Protein AF-A0A6A2EJV9-F1 (afdb_monomer_lite)

Foldseek 3Di:
DDDDPDDPPDPPPPCVVVVVVVLVVVLCVQLVVLLVVLQVVCVVVVPPDSPSNVVSNVVSVVVSVVVVVVVVVVVVVD

Sequence (78 aa):
MEELPQKPSKPKRILNAYAFLSLGLQLVISTGVLGILGHYLDEFLKISFPLFLMLGILAGLTASVIKILRELDNKKNN

Secondary structure (DSSP, 8-state):
---------PPPS--HHHHHHHHHHHHHHHHHHHHHHHHHHHHHTT-SS-HHHHHHHHHHHHHHHHHHHHHHHHTT--

Structure (mmCIF, N/CA/C/O backbone):
data_AF-A0A6A2EJV9-F1
#
_entry.id   AF-A0A6A2EJV9-F1
#
loop_
_atom_site.group_PDB
_atom_site.id
_atom_site.type_symbol
_atom_site.label_atom_id
_atom_site.label_alt_id
_atom_site.label_comp_id
_atom_site.label_asym_id
_atom_site.label_entity_id
_atom_site.label_seq_id
_atom_site.pdbx_PDB_ins_code
_atom_site.Cartn_x
_atom_site.Cartn_y
_atom_site.Cartn_z
_atom_site.occupancy
_atom_site.B_iso_or_equiv
_atom_site.auth_seq_id
_atom_site.auth_comp_id
_atom_site.auth_asym_id
_atom_site.auth_atom_id
_atom_site.pdbx_PDB_model_num
ATOM 1 N N . MET A 1 1 ? 14.059 -3.179 -61.192 1.00 52.56 1 MET A N 1
ATOM 2 C CA . MET A 1 1 ? 13.763 -2.249 -60.085 1.00 52.56 1 MET A CA 1
ATOM 3 C C . MET A 1 1 ? 14.035 -3.032 -58.817 1.00 52.56 1 MET A C 1
ATOM 5 O O . MET A 1 1 ? 13.238 -3.892 -58.480 1.00 52.56 1 MET A O 1
ATOM 9 N N . GLU A 1 2 ? 15.222 -2.875 -58.235 1.00 49.50 2 GLU A N 1
ATOM 10 C CA . GLU A 1 2 ? 15.605 -3.581 -57.006 1.00 49.50 2 GLU A CA 1
ATOM 11 C C . GLU A 1 2 ? 14.840 -2.987 -55.818 1.00 49.50 2 GLU A C 1
ATOM 13 O O . GLU A 1 2 ? 14.944 -1.793 -55.533 1.00 49.50 2 GLU A O 1
ATOM 18 N N . GLU A 1 3 ? 14.034 -3.813 -55.152 1.00 56.41 3 GLU A N 1
ATOM 19 C CA . GLU A 1 3 ? 13.354 -3.444 -53.915 1.00 56.41 3 GLU A CA 1
ATOM 20 C C . GLU A 1 3 ? 14.385 -3.355 -52.782 1.00 56.41 3 GLU A C 1
ATOM 22 O O . GLU A 1 3 ? 14.980 -4.349 -52.366 1.00 56.41 3 GLU A O 1
ATOM 27 N N . LEU A 1 4 ? 14.626 -2.140 -52.285 1.00 60.91 4 LEU A N 1
ATOM 28 C CA . LEU A 1 4 ? 15.455 -1.910 -51.103 1.00 60.91 4 LEU A CA 1
ATOM 29 C C . LEU A 1 4 ? 14.787 -2.535 -49.863 1.00 60.91 4 LEU A C 1
ATOM 31 O O . LEU A 1 4 ? 13.603 -2.279 -49.622 1.00 60.91 4 LEU A O 1
ATOM 35 N N . PRO A 1 5 ? 15.521 -3.288 -49.020 1.00 59.88 5 PRO A N 1
ATOM 36 C CA . PRO A 1 5 ? 14.953 -3.865 -47.810 1.00 59.88 5 PRO A CA 1
ATOM 37 C C . PRO A 1 5 ? 14.571 -2.746 -46.836 1.00 59.88 5 PRO A C 1
ATOM 39 O O . PRO A 1 5 ? 15.421 -1.986 -46.362 1.00 59.88 5 PRO A O 1
ATOM 42 N N . GLN A 1 6 ? 13.277 -2.642 -46.523 1.00 60.12 6 GLN A N 1
ATOM 43 C CA . GLN A 1 6 ? 12.782 -1.732 -45.495 1.00 60.12 6 GLN A CA 1
ATOM 44 C C . GLN A 1 6 ? 13.414 -2.104 -44.149 1.00 60.12 6 GLN A C 1
ATOM 46 O O . GLN A 1 6 ? 13.116 -3.130 -43.540 1.00 60.12 6 GLN A O 1
ATOM 51 N N . LYS A 1 7 ? 14.336 -1.257 -43.689 1.00 55.34 7 LYS A N 1
ATOM 52 C CA . LYS A 1 7 ? 14.992 -1.371 -42.386 1.00 55.34 7 LYS A CA 1
ATOM 53 C C . LYS A 1 7 ? 13.918 -1.326 -41.289 1.00 55.34 7 LYS A C 1
ATOM 55 O O . LYS A 1 7 ? 13.139 -0.372 -41.280 1.00 55.34 7 LYS A O 1
ATOM 60 N N . PRO A 1 8 ? 13.875 -2.281 -40.341 1.00 56.12 8 PRO A N 1
ATOM 61 C CA . PR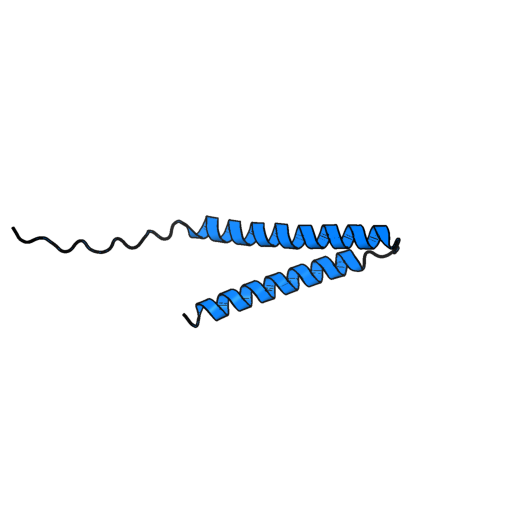O A 1 8 ? 12.861 -2.272 -39.297 1.00 56.12 8 PRO A CA 1
ATOM 62 C C . PRO A 1 8 ? 13.033 -1.009 -38.449 1.00 56.12 8 PRO A C 1
ATOM 64 O O . PRO A 1 8 ? 14.048 -0.817 -37.770 1.00 56.12 8 PRO A O 1
ATOM 67 N N . SER A 1 9 ? 12.046 -0.117 -38.519 1.00 56.75 9 SER A N 1
ATOM 68 C CA . SER A 1 9 ? 11.960 1.069 -37.679 1.00 56.75 9 SER A CA 1
ATOM 69 C C . SER A 1 9 ? 11.755 0.617 -36.237 1.00 56.75 9 SER A C 1
ATOM 71 O O . SER A 1 9 ? 10.644 0.287 -35.823 1.00 56.75 9 SER A O 1
ATOM 73 N N . LYS A 1 10 ? 12.845 0.555 -35.466 1.00 59.50 10 LYS A N 1
ATOM 74 C CA . LYS A 1 10 ? 12.787 0.278 -34.027 1.00 59.50 10 LYS A CA 1
ATOM 75 C C . LYS A 1 10 ? 11.835 1.296 -33.381 1.00 59.50 10 LYS A C 1
ATOM 77 O O . LYS A 1 10 ? 12.067 2.496 -33.557 1.00 59.50 10 LYS A O 1
ATOM 82 N N . PRO A 1 11 ? 10.787 0.869 -32.652 1.00 55.06 11 PRO A N 1
ATOM 83 C CA . PRO A 1 11 ? 9.853 1.803 -32.044 1.00 55.06 11 PRO A CA 1
ATOM 84 C C . PRO A 1 11 ? 10.607 2.729 -31.083 1.00 55.06 11 PRO A C 1
ATOM 86 O O . PRO A 1 11 ? 11.357 2.295 -30.204 1.00 55.06 11 PRO A O 1
ATOM 89 N N . LYS A 1 12 ? 10.455 4.034 -31.320 1.00 53.59 12 LYS A N 1
ATOM 90 C CA . LYS A 1 12 ? 11.073 5.123 -30.559 1.00 53.59 12 LYS A CA 1
ATOM 91 C C . LYS A 1 12 ? 10.662 4.990 -29.084 1.00 53.59 12 LYS A C 1
ATOM 93 O O . LYS A 1 12 ? 9.477 5.022 -28.765 1.00 53.59 12 LYS A O 1
ATOM 98 N N . ARG A 1 13 ? 11.651 4.856 -28.190 1.00 55.75 13 ARG A N 1
ATOM 99 C CA . ARG A 1 13 ? 11.554 4.734 -26.716 1.00 55.75 13 ARG A CA 1
ATOM 100 C C . ARG A 1 13 ? 10.984 5.993 -26.018 1.00 55.75 13 ARG A C 1
ATOM 102 O O . ARG A 1 13 ? 11.603 6.521 -25.104 1.00 55.75 13 ARG A O 1
ATOM 109 N N . ILE A 1 14 ? 9.830 6.503 -26.445 1.00 55.06 14 ILE A N 1
ATOM 110 C CA . ILE A 1 14 ? 9.180 7.683 -25.834 1.00 55.06 14 ILE A CA 1
ATOM 111 C C . ILE A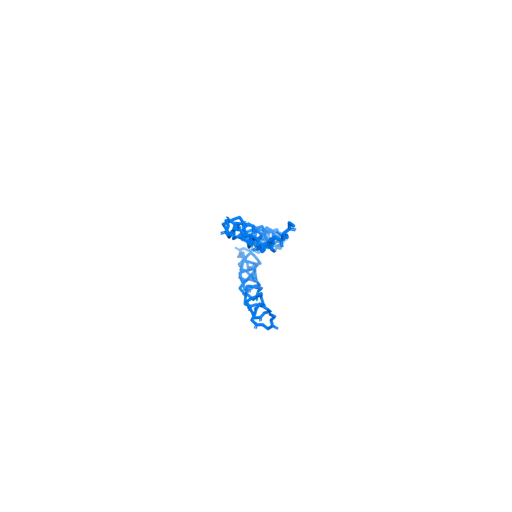 1 14 ? 8.148 7.265 -24.758 1.00 55.06 14 ILE A C 1
ATOM 113 O O . ILE A 1 14 ? 7.688 8.080 -23.969 1.00 55.06 14 ILE A O 1
ATOM 117 N N . LEU A 1 15 ? 7.849 5.968 -24.633 1.00 54.44 15 LEU A N 1
ATOM 118 C CA . LEU A 1 15 ? 6.785 5.436 -23.764 1.00 54.44 15 LEU A CA 1
ATOM 119 C C . LEU A 1 15 ? 7.182 5.153 -22.300 1.00 54.44 15 LEU A C 1
ATOM 121 O O . LEU A 1 15 ? 6.335 4.732 -21.514 1.00 54.44 15 LEU A O 1
ATOM 125 N N . ASN A 1 16 ? 8.431 5.390 -21.889 1.00 63.03 16 ASN A N 1
ATOM 126 C CA . ASN A 1 16 ? 8.879 4.984 -20.549 1.00 63.03 16 ASN A CA 1
ATOM 127 C C . ASN A 1 16 ? 8.209 5.771 -19.411 1.00 63.03 16 ASN A C 1
ATOM 129 O O . ASN A 1 16 ? 7.885 5.178 -18.389 1.00 63.03 16 ASN A O 1
ATOM 133 N N . ALA A 1 17 ? 7.954 7.073 -19.573 1.00 65.38 17 ALA A N 1
ATOM 134 C CA . ALA A 1 17 ? 7.371 7.887 -18.501 1.00 65.38 17 ALA A CA 1
ATOM 135 C C . ALA A 1 17 ? 5.952 7.427 -18.120 1.00 65.38 17 ALA A C 1
AT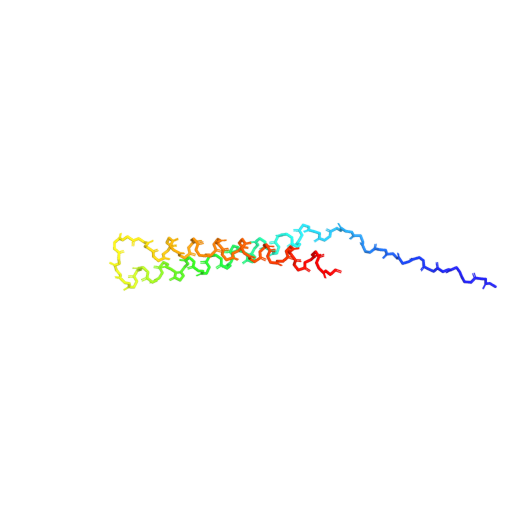OM 137 O O . ALA A 1 17 ? 5.631 7.329 -16.940 1.00 65.38 17 ALA A O 1
ATOM 138 N N . TYR A 1 18 ? 5.135 7.066 -19.114 1.00 71.12 18 TYR A N 1
ATOM 139 C CA . TYR A 1 18 ? 3.791 6.528 -18.891 1.00 71.12 18 TYR A CA 1
ATOM 140 C C . TYR A 1 18 ? 3.825 5.150 -18.225 1.00 71.12 18 TYR A C 1
ATOM 142 O O . TYR A 1 18 ? 3.009 4.871 -17.351 1.00 71.12 18 TYR A O 1
ATOM 150 N N . ALA A 1 19 ? 4.792 4.304 -18.593 1.00 68.19 19 ALA A N 1
ATOM 151 C CA . ALA A 1 19 ? 4.977 3.000 -17.961 1.00 68.19 19 ALA A CA 1
ATOM 152 C C . ALA A 1 19 ? 5.368 3.134 -16.477 1.00 68.19 19 ALA A C 1
ATOM 154 O O . ALA A 1 19 ? 4.798 2.450 -15.630 1.00 68.19 19 ALA A O 1
ATOM 155 N N . PHE A 1 20 ? 6.274 4.059 -16.139 1.00 71.00 20 PHE A N 1
ATOM 156 C CA . PHE A 1 20 ? 6.633 4.341 -14.744 1.00 71.00 20 PHE A CA 1
ATOM 157 C C . PHE A 1 20 ? 5.480 4.973 -13.959 1.00 71.00 20 PHE A C 1
ATOM 159 O O . PHE A 1 20 ? 5.246 4.586 -12.816 1.00 71.00 20 PHE A O 1
ATOM 166 N N . LEU A 1 21 ? 4.726 5.891 -14.571 1.00 82.12 21 LEU A N 1
ATOM 167 C CA . LEU A 1 21 ? 3.536 6.482 -13.957 1.00 82.12 21 LEU A CA 1
ATOM 168 C C . LEU A 1 21 ? 2.464 5.418 -13.685 1.00 82.12 21 LEU A C 1
ATOM 170 O O . LEU A 1 21 ? 1.898 5.391 -12.601 1.00 82.12 21 LEU A O 1
ATOM 174 N N . SER A 1 22 ? 2.222 4.514 -14.637 1.00 80.81 22 SER A N 1
ATOM 175 C CA . SER A 1 22 ? 1.271 3.410 -14.485 1.00 80.81 22 SER A CA 1
ATOM 176 C C . SER A 1 22 ? 1.680 2.459 -13.361 1.00 80.81 22 SER A C 1
ATOM 178 O O . SER A 1 22 ? 0.834 2.060 -12.565 1.00 80.81 22 SER A O 1
ATOM 180 N N . LEU A 1 23 ? 2.968 2.115 -13.264 1.00 78.94 23 LEU A N 1
ATOM 181 C CA . LEU A 1 23 ? 3.491 1.277 -12.181 1.00 78.94 23 LEU A CA 1
ATOM 182 C C . LEU A 1 23 ? 3.386 1.977 -10.821 1.00 78.94 23 LEU A C 1
ATOM 184 O O . LEU A 1 23 ? 2.948 1.365 -9.848 1.00 78.94 23 LEU A O 1
ATOM 188 N N . GLY A 1 24 ? 3.737 3.264 -10.757 1.00 81.12 24 GLY A N 1
ATOM 189 C CA . GLY A 1 24 ? 3.615 4.074 -9.546 1.00 81.12 24 GLY A CA 1
ATOM 190 C C . GLY A 1 24 ? 2.163 4.222 -9.095 1.00 81.12 24 GLY A C 1
ATOM 191 O O . GLY A 1 24 ? 1.858 4.009 -7.926 1.00 81.12 24 GLY A O 1
ATOM 192 N N . LEU A 1 25 ? 1.247 4.497 -10.025 1.00 88.19 25 LEU A N 1
ATOM 193 C CA . LEU A 1 25 ? -0.182 4.595 -9.741 1.00 88.19 25 LEU A CA 1
ATOM 194 C C . LEU A 1 25 ? -0.741 3.255 -9.252 1.00 88.19 25 LEU A C 1
ATOM 196 O O . LEU A 1 25 ? -1.473 3.221 -8.269 1.00 88.19 25 LEU A O 1
ATOM 200 N N . GLN A 1 26 ? -0.354 2.141 -9.878 1.00 83.94 26 GLN A N 1
ATOM 201 C CA . GLN A 1 26 ? -0.757 0.805 -9.440 1.00 83.94 26 GLN A CA 1
ATOM 202 C C . GLN A 1 26 ? -0.249 0.490 -8.026 1.00 83.94 26 GLN A C 1
ATOM 204 O O . GLN A 1 26 ? -0.973 -0.116 -7.237 1.00 83.94 26 GLN A O 1
ATOM 209 N N . LEU 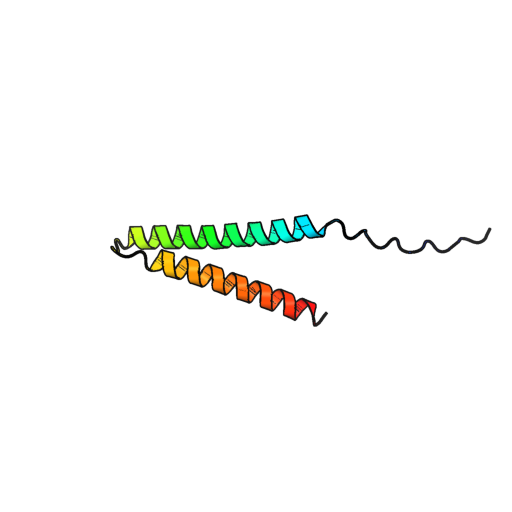A 1 27 ? 0.967 0.922 -7.688 1.00 83.38 27 LEU A N 1
ATOM 210 C CA . LEU A 1 27 ? 1.545 0.767 -6.355 1.00 83.38 27 LEU A CA 1
ATOM 211 C C . LEU A 1 27 ? 0.786 1.602 -5.318 1.00 83.38 27 LEU A C 1
ATOM 213 O O . LEU A 1 27 ? 0.417 1.078 -4.268 1.00 83.38 27 LEU A O 1
ATOM 217 N N . VAL A 1 28 ? 0.500 2.870 -5.628 1.00 86.56 28 VAL A N 1
ATOM 218 C CA . VAL A 1 28 ? -0.268 3.773 -4.756 1.00 86.56 28 VAL A CA 1
ATOM 219 C C . VAL A 1 28 ? -1.681 3.244 -4.538 1.00 86.56 28 VAL A C 1
ATOM 221 O O . VAL A 1 28 ? -2.126 3.182 -3.398 1.00 86.56 28 VAL A O 1
ATOM 224 N N . ILE A 1 29 ? -2.363 2.799 -5.595 1.00 88.38 29 ILE A N 1
ATOM 225 C CA . ILE A 1 29 ? -3.702 2.209 -5.486 1.00 88.38 29 ILE A CA 1
ATOM 226 C C . ILE A 1 29 ? -3.648 0.928 -4.647 1.00 88.38 29 ILE A C 1
ATOM 228 O O . ILE A 1 29 ? -4.424 0.786 -3.710 1.00 88.38 29 ILE A O 1
ATOM 232 N N . SER A 1 30 ? -2.710 0.016 -4.923 1.00 83.94 30 SER A N 1
ATOM 233 C CA . SER A 1 30 ? -2.580 -1.237 -4.167 1.00 83.94 30 SER A CA 1
ATOM 234 C C . SER A 1 30 ? -2.297 -0.987 -2.684 1.00 83.94 30 SER A C 1
ATOM 236 O O . SER A 1 30 ? -2.890 -1.634 -1.823 1.00 83.94 30 SER A O 1
ATOM 238 N N . THR A 1 31 ? -1.407 -0.042 -2.382 1.00 81.75 31 THR A N 1
ATOM 239 C CA . THR A 1 31 ? -1.039 0.314 -1.004 1.00 81.75 31 THR A CA 1
ATOM 240 C C . THR A 1 31 ? -2.181 1.048 -0.310 1.00 81.75 31 THR A C 1
ATOM 242 O O . THR A 1 31 ? -2.484 0.759 0.842 1.00 81.75 31 THR A O 1
ATOM 245 N N . GLY A 1 32 ? -2.863 1.950 -1.018 1.00 85.94 32 GLY A N 1
ATOM 246 C CA . GLY A 1 32 ? -4.022 2.680 -0.517 1.00 85.94 32 GLY A CA 1
ATOM 247 C C . GLY A 1 32 ? -5.191 1.759 -0.177 1.00 85.94 32 GLY A C 1
ATOM 248 O O . GLY A 1 32 ? -5.776 1.896 0.891 1.00 85.94 32 GLY A O 1
ATOM 249 N N . VAL A 1 33 ? -5.488 0.768 -1.025 1.00 87.44 33 VAL A N 1
ATOM 250 C CA . VAL A 1 33 ? -6.536 -0.235 -0.761 1.00 87.44 33 VAL A CA 1
ATOM 251 C C . VAL A 1 33 ? -6.204 -1.053 0.488 1.00 87.44 33 VAL A C 1
ATOM 253 O O . VAL A 1 33 ? -7.055 -1.198 1.361 1.00 87.44 33 VAL A O 1
ATOM 256 N N . LEU A 1 34 ? -4.964 -1.536 0.611 1.00 82.31 34 LEU A N 1
ATOM 257 C CA . LEU A 1 34 ? -4.497 -2.256 1.803 1.00 82.31 34 LEU A CA 1
ATOM 258 C C . LEU A 1 34 ? -4.540 -1.384 3.067 1.00 82.31 34 LEU A C 1
ATOM 260 O O . LEU A 1 34 ? -4.933 -1.868 4.124 1.00 82.31 34 LEU A O 1
ATOM 264 N N . GLY A 1 35 ? -4.183 -0.104 2.954 1.00 81.62 35 GLY A N 1
ATOM 265 C CA . GLY A 1 35 ? -4.247 0.862 4.050 1.00 81.62 35 GLY A CA 1
ATOM 266 C C . GLY A 1 35 ? -5.676 1.154 4.509 1.00 81.62 35 GLY A C 1
ATOM 267 O O . GLY A 1 35 ? -5.934 1.156 5.708 1.00 81.62 35 GLY A O 1
ATOM 268 N N . ILE A 1 36 ? -6.620 1.332 3.576 1.00 84.31 36 ILE A N 1
ATOM 269 C CA . ILE A 1 36 ? -8.046 1.523 3.889 1.00 84.31 36 ILE A CA 1
ATOM 270 C C . ILE A 1 36 ? -8.623 0.266 4.542 1.00 84.31 36 ILE A C 1
ATOM 272 O O . ILE A 1 36 ? -9.320 0.372 5.547 1.00 84.31 36 ILE A O 1
ATOM 276 N N . LEU A 1 37 ? -8.304 -0.922 4.018 1.00 84.25 37 LEU A N 1
ATOM 277 C CA . LEU A 1 37 ? -8.710 -2.187 4.634 1.00 84.25 37 LEU A CA 1
ATOM 278 C C . LEU A 1 37 ? -8.151 -2.329 6.053 1.00 84.25 37 LEU A C 1
ATOM 280 O O . LEU A 1 37 ? -8.897 -2.697 6.953 1.00 84.25 37 LEU A O 1
ATOM 284 N N . GLY A 1 38 ? -6.872 -2.003 6.261 1.00 78.81 38 GLY A N 1
ATOM 285 C CA . GLY A 1 38 ? -6.242 -2.016 7.582 1.00 78.81 38 GLY A CA 1
ATOM 286 C C . GLY A 1 38 ? -6.888 -1.021 8.545 1.00 78.81 38 GLY A C 1
ATOM 287 O O . GLY A 1 38 ? -7.160 -1.374 9.688 1.00 78.81 38 GLY A O 1
ATOM 288 N N . HIS A 1 39 ? -7.213 0.184 8.065 1.00 77.69 39 HIS A N 1
ATOM 289 C CA . HIS A 1 39 ? -7.911 1.198 8.851 1.00 77.69 39 HIS A CA 1
ATOM 290 C C . HIS A 1 39 ? -9.303 0.734 9.287 1.00 77.69 39 HIS A C 1
ATOM 292 O O . HIS A 1 39 ? -9.643 0.840 10.463 1.00 77.69 39 HIS A O 1
ATOM 298 N N . TYR A 1 40 ? -10.080 0.181 8.353 1.00 82.81 40 TYR A N 1
ATOM 299 C CA . TYR A 1 40 ? -11.426 -0.313 8.632 1.00 82.81 40 TYR A CA 1
ATOM 300 C C . TYR A 1 40 ? -11.395 -1.495 9.610 1.00 82.81 40 TYR A C 1
ATOM 302 O O . TYR A 1 40 ? -12.278 -1.626 10.452 1.00 82.81 40 TYR A O 1
ATOM 310 N N . LEU A 1 41 ? -10.358 -2.339 9.536 1.00 81.75 41 LEU A N 1
ATOM 311 C CA . LEU A 1 41 ? -10.147 -3.436 10.480 1.00 81.75 41 LEU A CA 1
ATOM 312 C C . LEU A 1 41 ? -9.791 -2.925 11.882 1.00 81.75 41 LEU A C 1
ATOM 314 O O . LEU A 1 41 ? -10.372 -3.402 12.854 1.00 81.75 41 LEU A O 1
ATOM 318 N N . ASP A 1 42 ? -8.888 -1.945 11.991 1.00 76.12 42 ASP A N 1
ATOM 319 C CA . ASP A 1 42 ? -8.531 -1.310 13.269 1.00 76.12 42 ASP A CA 1
ATOM 320 C C . ASP A 1 42 ? -9.752 -0.653 13.935 1.00 76.12 42 ASP A C 1
ATOM 322 O O . ASP A 1 42 ? -9.964 -0.806 15.142 1.00 76.12 42 ASP A O 1
ATOM 326 N N . GLU A 1 43 ? -10.580 0.038 13.1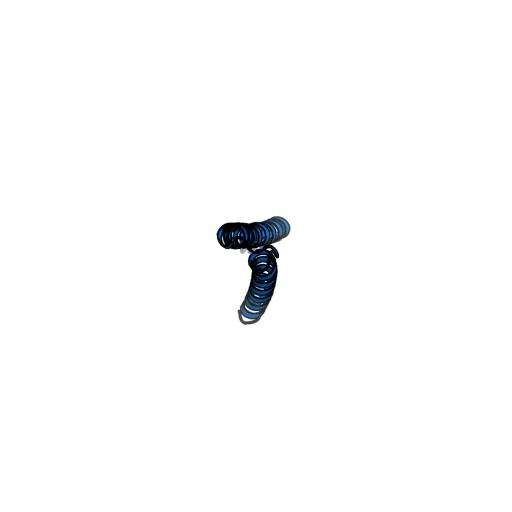45 1.00 79.75 43 GLU A N 1
ATOM 327 C CA . GLU A 1 43 ? -11.794 0.702 13.623 1.00 79.75 43 GLU A CA 1
ATOM 328 C C . GLU A 1 43 ? -12.871 -0.315 14.037 1.00 79.75 43 GLU A C 1
ATOM 330 O O . GLU A 1 43 ? -13.482 -0.179 15.101 1.00 79.75 43 GLU A O 1
ATOM 335 N N . PHE A 1 44 ? -13.045 -1.393 13.261 1.00 79.31 44 PHE A N 1
ATOM 336 C CA . PHE A 1 44 ? -13.969 -2.483 13.586 1.00 79.31 44 PHE A CA 1
ATOM 337 C C . PHE A 1 44 ? -13.570 -3.222 14.871 1.00 79.31 44 PHE A C 1
ATOM 339 O O . PHE A 1 44 ? -14.428 -3.581 15.679 1.00 79.31 44 PHE A O 1
ATOM 346 N N . LEU A 1 45 ? -12.268 -3.415 15.095 1.00 79.06 45 LEU A N 1
ATOM 347 C CA . LEU A 1 45 ? -11.726 -4.066 16.289 1.00 79.06 45 LEU A CA 1
ATOM 348 C C . LEU A 1 45 ? -11.604 -3.116 17.499 1.00 79.06 45 LEU A C 1
ATOM 350 O O . LEU A 1 45 ? -11.244 -3.577 18.583 1.00 79.06 45 LEU A O 1
ATOM 354 N N . LYS A 1 46 ? -11.930 -1.818 17.349 1.00 71.81 46 LYS A N 1
ATOM 355 C CA . LYS A 1 46 ? -11.831 -0.773 18.392 1.00 71.81 46 LYS A CA 1
ATOM 356 C C . LYS A 1 46 ? -10.481 -0.762 19.120 1.00 71.81 46 LYS A C 1
ATOM 358 O O . LYS A 1 46 ? -10.409 -0.513 20.325 1.00 71.81 46 LYS A O 1
ATOM 363 N N . ILE A 1 47 ? -9.399 -1.043 18.403 1.00 72.12 47 ILE A N 1
ATOM 364 C CA . ILE A 1 47 ? -8.061 -1.054 18.991 1.00 72.12 47 ILE A CA 1
ATOM 365 C C . ILE A 1 47 ? -7.603 0.403 19.110 1.00 72.12 47 ILE A C 1
ATOM 367 O O . ILE A 1 47 ? -7.583 1.134 18.126 1.00 72.12 47 ILE A O 1
ATOM 371 N N . SER A 1 48 ? -7.219 0.852 20.312 1.00 70.88 48 SER A N 1
ATOM 372 C CA . SER A 1 48 ? -6.726 2.228 20.532 1.00 70.88 48 SER A CA 1
ATOM 373 C C . SER A 1 48 ? -5.433 2.553 19.774 1.00 70.88 48 SER A C 1
ATOM 375 O O . SER A 1 48 ? -5.041 3.714 19.697 1.00 70.88 48 SER A O 1
ATOM 377 N N . PHE A 1 49 ? -4.756 1.535 19.246 1.00 76.38 49 PHE A N 1
ATOM 378 C CA . PHE A 1 49 ? -3.504 1.650 18.519 1.00 76.38 49 PHE A CA 1
ATOM 379 C C . PHE A 1 49 ? -3.676 1.056 17.107 1.00 76.38 49 PHE A C 1
ATOM 381 O O . PHE A 1 49 ? -4.089 -0.100 17.008 1.00 76.38 49 PHE A O 1
ATOM 388 N N . PRO A 1 50 ? -3.376 1.809 16.028 1.00 76.69 50 PRO A N 1
ATOM 389 C CA . PRO A 1 50 ? -3.677 1.430 14.644 1.00 76.69 50 PRO A CA 1
ATOM 390 C C . PRO A 1 50 ? -2.687 0.384 14.097 1.00 76.69 50 PRO A C 1
ATOM 392 O O . PRO A 1 50 ? -1.862 0.652 13.216 1.00 76.69 50 PRO A O 1
ATOM 395 N N . LEU A 1 51 ? -2.715 -0.811 14.683 1.00 82.56 51 LEU A N 1
ATOM 396 C CA . LEU A 1 51 ? -1.807 -1.916 14.382 1.00 82.56 51 LEU A CA 1
ATOM 397 C C . LEU A 1 51 ? -2.009 -2.459 12.975 1.00 82.56 51 LEU A C 1
ATOM 399 O O . LEU A 1 51 ? -1.024 -2.707 12.280 1.00 82.56 51 LEU A O 1
ATOM 403 N N . PHE A 1 52 ? -3.255 -2.649 12.548 1.00 78.88 52 PHE A N 1
ATOM 404 C CA . PHE A 1 52 ? -3.560 -3.232 11.246 1.00 78.88 52 PHE A CA 1
ATOM 405 C C . PHE A 1 52 ? -3.298 -2.257 10.104 1.00 78.88 52 PHE A C 1
ATOM 407 O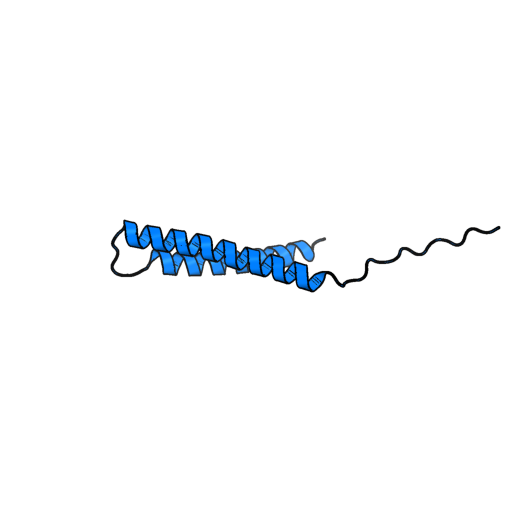 O . PHE A 1 52 ? -2.836 -2.681 9.047 1.00 78.88 52 PHE A O 1
ATOM 414 N N . LEU A 1 53 ? -3.495 -0.958 10.311 1.00 77.62 53 LEU A N 1
ATOM 415 C CA . LEU A 1 53 ? -3.080 0.084 9.379 1.00 77.62 53 LEU A CA 1
ATOM 416 C C . LEU A 1 53 ? -1.554 0.107 9.249 1.00 77.62 53 LEU A C 1
ATOM 418 O O . LEU A 1 53 ? -1.032 0.101 8.133 1.00 77.62 53 LEU A O 1
ATOM 422 N N . MET A 1 54 ? -0.825 0.067 10.369 1.00 82.94 54 MET A N 1
ATOM 423 C CA . MET A 1 54 ? 0.640 0.077 10.351 1.00 82.94 54 MET A CA 1
ATOM 424 C C . MET A 1 54 ? 1.206 -1.182 9.679 1.00 82.94 54 MET A C 1
ATOM 426 O O . MET A 1 54 ? 2.075 -1.082 8.810 1.00 82.94 54 MET A O 1
ATOM 430 N N . LEU A 1 55 ? 0.667 -2.360 10.013 1.00 84.75 55 LEU A N 1
ATOM 431 C CA . LEU A 1 55 ? 1.006 -3.631 9.369 1.00 84.75 55 LEU A CA 1
ATOM 432 C C . LEU A 1 55 ? 0.595 -3.658 7.896 1.00 84.75 55 LEU A C 1
ATOM 434 O O . LEU A 1 55 ? 1.346 -4.176 7.078 1.00 84.75 55 LEU A O 1
ATOM 438 N N . GLY A 1 56 ? -0.554 -3.086 7.541 1.00 81.94 56 GLY A N 1
ATOM 439 C CA . GLY A 1 56 ? -1.046 -3.006 6.167 1.00 81.94 56 GLY A CA 1
ATOM 440 C C . GLY A 1 56 ? -0.148 -2.151 5.276 1.00 81.94 56 GLY A C 1
ATOM 441 O O . GLY A 1 56 ? 0.184 -2.565 4.165 1.00 81.94 56 GLY A O 1
ATOM 442 N N . ILE A 1 57 ? 0.322 -1.004 5.779 1.00 81.81 57 ILE A N 1
ATOM 443 C CA . ILE A 1 57 ? 1.296 -0.155 5.077 1.00 81.81 57 ILE A CA 1
ATOM 444 C C . ILE A 1 57 ? 2.633 -0.887 4.929 1.00 81.81 57 ILE A C 1
ATOM 446 O O . ILE A 1 57 ? 3.182 -0.932 3.827 1.00 81.81 57 ILE A O 1
ATOM 450 N N . LEU A 1 58 ? 3.143 -1.496 6.006 1.00 86.56 58 LEU A N 1
ATOM 451 C CA . LEU A 1 58 ? 4.387 -2.270 5.965 1.00 86.56 58 LEU A CA 1
ATOM 452 C C . LEU A 1 58 ? 4.296 -3.425 4.963 1.00 86.56 58 LEU A C 1
ATOM 454 O O . LEU A 1 58 ? 5.150 -3.548 4.090 1.00 86.56 58 LEU A O 1
ATOM 458 N N . ALA A 1 59 ? 3.235 -4.227 5.035 1.00 83.50 59 ALA A N 1
ATOM 459 C CA . ALA A 1 59 ? 3.005 -5.345 4.132 1.00 83.50 59 ALA A CA 1
ATOM 460 C C . ALA A 1 59 ? 2.844 -4.881 2.677 1.00 83.50 59 ALA A C 1
ATOM 462 O O . ALA A 1 59 ? 3.418 -5.494 1.779 1.00 83.50 59 ALA A O 1
ATOM 463 N N . GLY A 1 60 ? 2.120 -3.784 2.433 1.00 83.25 60 GLY A N 1
ATOM 464 C CA . GLY A 1 60 ? 1.947 -3.201 1.100 1.00 83.25 60 GLY A CA 1
ATOM 465 C C . GLY A 1 60 ? 3.262 -2.709 0.492 1.00 83.25 60 GLY A C 1
ATOM 466 O O . GLY A 1 60 ? 3.552 -2.986 -0.676 1.00 83.25 60 GLY A O 1
ATOM 467 N N . LEU A 1 61 ? 4.102 -2.052 1.295 1.00 83.38 61 LEU A N 1
ATOM 468 C CA . LEU A 1 61 ? 5.443 -1.630 0.889 1.00 83.38 61 LEU A CA 1
ATOM 469 C C . LEU A 1 61 ? 6.341 -2.836 0.600 1.00 83.38 61 LEU A C 1
ATOM 471 O O . LEU A 1 61 ? 6.937 -2.909 -0.475 1.00 83.38 61 LEU A O 1
ATOM 475 N N . THR A 1 62 ? 6.398 -3.813 1.508 1.00 88.38 62 THR A N 1
ATOM 476 C CA . THR A 1 62 ? 7.195 -5.033 1.327 1.00 88.38 62 THR A CA 1
ATOM 477 C C . THR A 1 62 ? 6.759 -5.804 0.083 1.00 88.38 62 THR A C 1
ATOM 479 O O . THR A 1 62 ? 7.603 -6.179 -0.730 1.00 88.38 62 THR A O 1
ATOM 482 N N . ALA A 1 63 ? 5.454 -5.987 -0.126 1.00 84.25 63 ALA A N 1
ATOM 483 C CA . ALA A 1 63 ? 4.917 -6.652 -1.309 1.00 84.25 63 ALA A CA 1
ATOM 484 C C . ALA A 1 63 ? 5.296 -5.913 -2.598 1.00 84.25 63 ALA A C 1
ATOM 486 O O . ALA A 1 63 ? 5.675 -6.547 -3.581 1.00 84.25 63 ALA A O 1
ATOM 487 N N . SER A 1 64 ? 5.250 -4.581 -2.587 1.00 80.38 64 SER A N 1
ATOM 488 C CA . SER A 1 64 ? 5.626 -3.759 -3.739 1.00 80.38 64 SER A CA 1
ATOM 489 C C . SER A 1 64 ? 7.111 -3.887 -4.077 1.00 80.38 64 SER A C 1
ATOM 491 O O . SER A 1 64 ? 7.459 -4.083 -5.240 1.00 80.38 64 SER A O 1
ATOM 493 N N . VAL A 1 65 ? 7.986 -3.856 -3.067 1.00 87.62 65 VAL A N 1
ATOM 494 C CA . VAL A 1 65 ? 9.431 -4.069 -3.244 1.00 87.62 65 VAL A CA 1
ATOM 495 C C . VAL A 1 65 ? 9.714 -5.468 -3.783 1.00 87.62 65 VAL A C 1
ATOM 497 O O . VAL A 1 65 ? 10.442 -5.607 -4.763 1.00 87.62 65 VAL A O 1
ATOM 500 N N . ILE A 1 66 ? 9.098 -6.503 -3.203 1.00 88.19 66 ILE A N 1
ATOM 501 C CA . ILE A 1 66 ? 9.236 -7.884 -3.683 1.00 88.19 66 ILE A CA 1
ATOM 502 C C . ILE A 1 66 ? 8.780 -7.988 -5.136 1.00 88.19 66 ILE A C 1
ATOM 504 O O . ILE A 1 66 ? 9.463 -8.609 -5.945 1.00 88.19 66 ILE A O 1
ATOM 508 N N . LYS A 1 67 ? 7.651 -7.366 -5.488 1.00 82.75 67 LYS A N 1
ATOM 509 C CA . LYS A 1 67 ? 7.117 -7.391 -6.851 1.00 82.75 67 LYS A CA 1
ATOM 510 C C . LYS A 1 67 ? 8.092 -6.749 -7.837 1.00 82.75 67 LYS A C 1
ATOM 512 O O . LYS A 1 67 ? 8.385 -7.360 -8.856 1.00 82.75 67 LYS A O 1
ATOM 517 N N . ILE A 1 68 ? 8.663 -5.592 -7.494 1.00 83.69 68 ILE A N 1
ATOM 518 C CA . ILE A 1 68 ? 9.682 -4.908 -8.305 1.00 83.69 68 ILE A CA 1
ATOM 519 C C . ILE A 1 68 ? 10.931 -5.781 -8.475 1.00 83.69 68 ILE A C 1
ATOM 521 O O . ILE A 1 68 ? 11.416 -5.938 -9.594 1.00 83.69 68 ILE A O 1
ATOM 525 N N . LEU A 1 69 ? 11.434 -6.379 -7.390 1.00 85.69 69 LEU A N 1
ATOM 526 C CA . LEU A 1 69 ? 12.586 -7.286 -7.441 1.00 85.69 69 LEU A CA 1
ATOM 527 C C . LEU A 1 69 ? 12.307 -8.498 -8.333 1.00 85.69 69 LEU A C 1
ATOM 529 O O . LEU A 1 69 ? 13.148 -8.863 -9.150 1.00 85.69 69 LEU A O 1
ATOM 533 N N . ARG A 1 70 ? 11.109 -9.083 -8.229 1.00 84.25 70 ARG A N 1
ATOM 534 C CA . ARG A 1 70 ? 10.690 -10.215 -9.062 1.00 84.25 70 ARG A CA 1
ATOM 535 C C . ARG A 1 70 ? 10.582 -9.831 -10.533 1.00 84.25 70 ARG A C 1
ATOM 537 O O . ARG A 1 70 ? 10.992 -10.608 -11.383 1.00 84.25 70 ARG A O 1
ATOM 544 N N . GLU A 1 71 ? 10.052 -8.647 -10.832 1.00 79.00 71 GLU A N 1
ATOM 545 C CA . GLU A 1 71 ? 9.944 -8.111 -12.194 1.00 79.00 71 GLU A CA 1
ATOM 546 C C . GLU A 1 71 ? 11.333 -7.902 -12.821 1.00 79.00 71 GLU A C 1
ATOM 548 O O . GLU A 1 71 ? 11.559 -8.255 -13.978 1.00 79.00 71 GLU A O 1
ATOM 553 N N . LEU A 1 72 ? 12.279 -7.363 -12.043 1.00 78.31 72 LEU A N 1
ATOM 554 C CA . LEU A 1 72 ? 13.668 -7.150 -12.457 1.00 78.31 72 LEU A CA 1
ATOM 555 C C . LEU A 1 72 ? 14.392 -8.469 -12.738 1.00 78.31 72 LEU A C 1
ATOM 557 O O . LEU A 1 72 ? 15.088 -8.574 -13.748 1.00 78.31 72 LEU A O 1
ATOM 561 N N . ASP A 1 73 ? 14.209 -9.469 -11.879 1.00 80.00 73 ASP A N 1
ATOM 562 C CA . ASP A 1 73 ? 14.848 -10.776 -12.035 1.00 80.00 73 ASP A CA 1
ATOM 563 C C . ASP A 1 73 ? 14.264 -11.553 -13.230 1.00 80.00 73 ASP A C 1
ATOM 565 O O . ASP A 1 73 ? 15.003 -12.076 -14.065 1.00 80.00 73 ASP A O 1
ATOM 569 N N . ASN A 1 74 ? 12.939 -11.511 -13.421 1.00 69.44 74 ASN A N 1
ATOM 570 C CA . ASN A 1 74 ? 12.289 -12.093 -14.604 1.00 69.44 74 ASN A CA 1
ATOM 571 C C . ASN A 1 74 ? 12.761 -11.443 -15.913 1.00 69.44 74 ASN A C 1
ATOM 573 O O . ASN A 1 74 ? 12.855 -12.106 -16.941 1.00 69.44 74 ASN A O 1
ATOM 577 N N . LYS A 1 75 ? 13.065 -10.141 -15.884 1.00 59.53 75 LYS A N 1
ATOM 578 C CA . LYS A 1 75 ? 13.557 -9.388 -17.045 1.00 59.53 75 LYS A CA 1
ATOM 579 C C . LYS A 1 75 ? 15.039 -9.635 -17.350 1.00 59.53 75 LYS A C 1
ATOM 581 O O . LYS A 1 75 ? 15.500 -9.240 -18.414 1.00 59.53 75 LYS A O 1
ATOM 586 N N . LYS A 1 76 ? 15.788 -10.236 -16.420 1.00 58.66 76 LYS A N 1
ATOM 587 C CA . LYS A 1 76 ? 17.193 -10.636 -16.594 1.00 58.66 76 LYS A CA 1
ATOM 588 C C . LYS A 1 76 ? 17.328 -12.035 -17.211 1.00 58.66 76 LYS A C 1
ATOM 590 O O . LYS A 1 76 ? 18.335 -12.305 -17.856 1.00 58.66 76 LYS A O 1
ATOM 595 N N . ASN A 1 77 ? 16.328 -12.897 -17.019 1.00 53.97 77 ASN A N 1
ATOM 596 C CA . ASN A 1 77 ? 16.298 -14.284 -17.504 1.00 53.97 77 ASN A CA 1
ATOM 597 C C . ASN A 1 77 ? 15.579 -14.483 -18.857 1.00 53.97 77 ASN A C 1
ATOM 599 O O . ASN A 1 77 ? 15.365 -15.625 -19.259 1.00 53.97 77 ASN A O 1
ATOM 603 N N . ASN A 1 78 ? 15.210 -13.403 -19.551 1.00 47.00 78 ASN A N 1
ATOM 604 C CA . ASN A 1 78 ? 14.544 -13.399 -20.861 1.00 47.00 78 ASN A CA 1
ATOM 605 C C . ASN A 1 78 ? 15.243 -12.395 -21.785 1.00 47.00 78 ASN A C 1
ATOM 607 O O . ASN A 1 78 ? 15.368 -12.673 -22.995 1.00 47.00 78 ASN A O 1
#

pLDDT: mean 74.44, std 11.83, range [47.0, 88.38]

Radius of gyration: 21.62 Å; chains: 1; bounding box: 31×22×81 Å